Protein AF-A0A946TYD1-F1 (afdb_monomer_lite)

Secondary structure (DSSP, 8-state):
-HHHIIIIISTT--HHHHHHHHHHHHHHHHTTSS--TT--B--EEEEEEEEEE--TTBSS-SEEEEEEEETT-TTEEEEEEEE-SS--S--PPPTT-EEEE-GGG-EEEEEEE-SSTT-EEEEEEESS-PPEESSSS-EE-----S---TTSBSSSS-GGGGS---------

pLDDT: mean 88.33, std 11.75, range [39.84, 97.31]

Radius of gyration: 15.63 Å; chains: 1; bounding box: 37×51×33 Å

Sequence (172 aa):
SARSLMEEEFSNFTGVYLSYLNDNFLRDYIENYKRTEGVYYLKGTFTVTHSRQLTKSDLFTKGTVLSGSCDSFPKAYIELVLPSTSPSPDTSIPIGTKFSLQNDDFSCVLHVRKPTDESICFTLIPITYNKISVSKTRSIGINPPKTLNIDGTWPLIKDSDLKLEIEPQKTS

Foldseek 3Di:
DQVCCCPPPPLPDDDPRQVVLLVVLQVCVVVVNPPVPPKDFDWAKWFWLWKDFADCQAQQHGDIWTKTAGPVDRQEIEIEGFHAPDHDPDPTDDGRAMFIDDPQQRFIFNHKDRLDSSHIYTYTYRPVQAWGDRHPVDTDRGDDRPGTDPSHDPPPDDSVSNDHP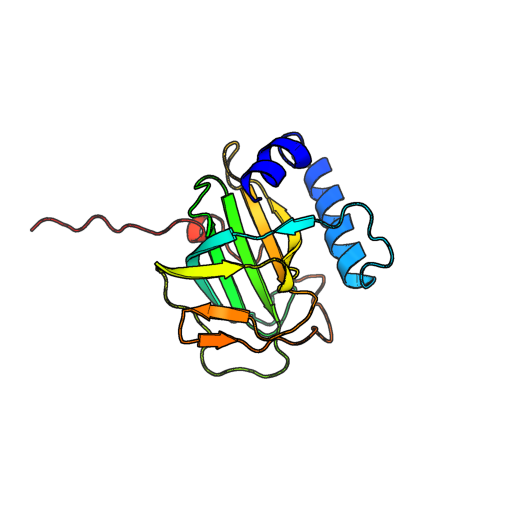PPPPPPD

Structure (mmCIF, N/CA/C/O backbone):
data_AF-A0A946TYD1-F1
#
_entry.id   AF-A0A946TYD1-F1
#
loop_
_atom_site.group_PDB
_atom_site.id
_atom_site.type_symbol
_atom_site.label_atom_id
_atom_site.label_alt_id
_atom_site.label_comp_id
_atom_site.label_asym_id
_atom_site.label_entity_id
_atom_site.label_seq_id
_atom_site.pdbx_PDB_ins_code
_atom_site.Cartn_x
_atom_site.Cartn_y
_atom_site.Cartn_z
_atom_site.occupancy
_atom_site.B_iso_or_equiv
_atom_site.auth_seq_id
_atom_site.auth_comp_id
_atom_site.auth_asym_id
_atom_site.auth_atom_id
_atom_site.pdbx_PDB_model_num
ATOM 1 N N . SER A 1 1 ? 12.643 5.287 2.431 1.00 88.38 1 SER A N 1
ATOM 2 C CA . SER A 1 1 ? 11.568 6.290 2.218 1.00 88.38 1 SER A CA 1
ATOM 3 C C . SER A 1 1 ? 10.908 5.998 0.874 1.00 88.38 1 SER A C 1
ATOM 5 O O . SER A 1 1 ? 11.441 5.167 0.149 1.00 88.38 1 SER A O 1
ATOM 7 N N . ALA A 1 2 ? 9.794 6.650 0.513 1.00 91.00 2 ALA A N 1
ATOM 8 C CA . ALA A 1 2 ? 9.153 6.421 -0.794 1.00 91.00 2 ALA A CA 1
ATOM 9 C C . ALA A 1 2 ? 10.115 6.677 -1.967 1.00 91.00 2 ALA A C 1
ATOM 11 O O . ALA A 1 2 ? 10.164 5.905 -2.918 1.00 91.00 2 ALA A O 1
ATOM 12 N N . ARG A 1 3 ? 10.924 7.736 -1.842 1.00 93.44 3 ARG A N 1
ATOM 13 C CA . ARG A 1 3 ? 11.939 8.112 -2.824 1.00 93.44 3 ARG A CA 1
ATOM 14 C C . ARG A 1 3 ? 13.012 7.037 -3.003 1.00 93.44 3 ARG A C 1
ATOM 16 O O . ARG A 1 3 ? 13.197 6.589 -4.123 1.00 93.44 3 ARG A O 1
ATOM 23 N N . SER A 1 4 ? 13.648 6.586 -1.916 1.00 92.44 4 SER A N 1
ATOM 24 C CA . SER A 1 4 ? 14.679 5.539 -1.992 1.00 92.44 4 SER A CA 1
ATOM 25 C C . SER A 1 4 ? 14.143 4.247 -2.597 1.00 92.44 4 SER A C 1
ATOM 27 O O . SER A 1 4 ? 14.772 3.696 -3.486 1.00 92.44 4 SER A O 1
ATOM 29 N N . LEU A 1 5 ? 12.942 3.800 -2.198 1.00 92.00 5 LEU A N 1
ATOM 30 C CA . LEU A 1 5 ? 12.342 2.612 -2.814 1.00 92.00 5 LEU A CA 1
ATOM 31 C C . LEU A 1 5 ? 12.169 2.806 -4.327 1.00 92.00 5 LEU A C 1
ATOM 33 O O . LEU A 1 5 ? 12.528 1.931 -5.104 1.00 92.00 5 LEU A O 1
ATOM 37 N N . MET A 1 6 ? 11.657 3.957 -4.769 1.00 90.31 6 MET A N 1
ATOM 38 C CA . MET A 1 6 ? 11.494 4.219 -6.199 1.00 90.31 6 MET A CA 1
ATOM 39 C C . MET A 1 6 ? 12.827 4.269 -6.953 1.00 90.31 6 MET A C 1
ATOM 41 O O . MET A 1 6 ? 12.939 3.654 -8.007 1.00 90.31 6 MET A O 1
ATOM 45 N N . GLU A 1 7 ? 13.794 5.045 -6.464 1.00 90.88 7 GLU A N 1
ATOM 46 C CA . GLU A 1 7 ? 15.032 5.353 -7.190 1.00 90.88 7 GLU A CA 1
ATOM 47 C C . GLU A 1 7 ? 16.029 4.183 -7.142 1.00 90.88 7 GLU A C 1
ATOM 49 O O . GLU A 1 7 ? 16.655 3.875 -8.157 1.00 90.88 7 GLU A O 1
ATOM 54 N N . GLU A 1 8 ? 16.138 3.503 -6.000 1.00 91.75 8 GLU A N 1
ATOM 55 C CA . GLU A 1 8 ? 17.174 2.497 -5.735 1.00 91.75 8 GLU A CA 1
ATOM 56 C C . GLU A 1 8 ? 16.673 1.070 -6.005 1.00 91.75 8 GLU A C 1
ATOM 58 O O . GLU A 1 8 ? 17.388 0.281 -6.617 1.00 91.75 8 GLU A O 1
ATOM 63 N N . GLU A 1 9 ? 15.433 0.750 -5.615 1.00 90.56 9 GLU A N 1
ATOM 64 C CA . GLU A 1 9 ? 14.900 -0.618 -5.708 1.00 90.56 9 GLU A CA 1
ATOM 65 C C . GLU A 1 9 ? 14.060 -0.824 -6.975 1.00 90.56 9 GLU A C 1
ATOM 67 O O . GLU A 1 9 ? 14.259 -1.781 -7.715 1.00 90.56 9 GLU A O 1
ATOM 72 N N . PHE A 1 10 ? 13.112 0.077 -7.261 1.00 92.19 10 PHE A N 1
ATOM 73 C CA . PHE A 1 10 ? 12.071 -0.159 -8.272 1.00 92.19 10 PHE A CA 1
ATOM 74 C C . PHE A 1 10 ? 12.271 0.562 -9.611 1.00 92.19 10 PHE A C 1
ATOM 76 O O . PHE A 1 10 ? 11.487 0.360 -10.547 1.00 92.19 10 PHE A O 1
ATOM 83 N N . SER A 1 11 ? 13.310 1.383 -9.751 1.00 86.94 11 SER A N 1
ATOM 84 C CA . SER A 1 11 ? 13.545 2.207 -10.944 1.00 86.94 11 SER A CA 1
ATOM 85 C C . SER A 1 11 ? 13.680 1.358 -12.210 1.00 86.94 11 SER A C 1
ATOM 87 O O . SER A 1 11 ? 13.027 1.650 -13.213 1.00 86.94 11 SER A O 1
ATOM 89 N N . ASN A 1 12 ? 14.398 0.237 -12.121 1.00 86.62 12 ASN A N 1
ATOM 90 C CA . ASN A 1 12 ? 14.713 -0.632 -13.258 1.00 86.62 12 ASN A CA 1
ATOM 91 C C . ASN A 1 12 ? 13.677 -1.736 -13.536 1.00 86.62 12 ASN A C 1
ATOM 93 O O . ASN A 1 12 ? 13.757 -2.397 -14.569 1.00 86.62 12 ASN A O 1
ATOM 97 N N . PHE A 1 13 ? 12.694 -1.947 -12.655 1.00 87.06 13 PHE A N 1
ATOM 98 C CA . PHE A 1 13 ? 11.679 -2.987 -12.854 1.00 87.06 13 PHE A CA 1
ATOM 99 C C . PHE A 1 13 ? 10.500 -2.474 -13.688 1.00 87.06 13 PHE A C 1
ATOM 101 O O . PHE A 1 13 ? 9.846 -1.491 -13.331 1.00 87.06 13 PHE A O 1
ATOM 108 N N . THR A 1 14 ? 10.205 -3.150 -14.798 1.00 86.62 14 THR A N 1
ATOM 109 C CA . THR A 1 14 ? 9.049 -2.883 -15.670 1.00 86.62 14 THR A CA 1
ATOM 110 C C . THR A 1 14 ? 8.510 -4.187 -16.266 1.00 86.62 14 THR A C 1
ATOM 112 O O . THR A 1 14 ? 9.171 -5.229 -16.219 1.00 86.62 14 THR A O 1
ATOM 115 N N . GLY A 1 15 ? 7.288 -4.138 -16.807 1.00 88.69 15 GLY A N 1
ATOM 116 C CA . GLY A 1 15 ? 6.667 -5.262 -17.512 1.00 88.69 15 GLY A CA 1
ATOM 117 C C . GLY A 1 15 ? 6.676 -6.561 -16.701 1.00 88.69 15 GLY A C 1
ATOM 118 O O . GLY A 1 15 ? 6.338 -6.571 -15.519 1.00 88.69 15 GLY A O 1
ATOM 119 N N . VAL A 1 16 ? 7.112 -7.647 -17.341 1.00 90.06 16 VAL A N 1
ATOM 120 C CA . VAL A 1 16 ? 7.109 -9.005 -16.772 1.00 90.06 16 VAL A CA 1
ATOM 121 C C . VAL A 1 16 ? 7.924 -9.108 -15.478 1.00 90.06 16 VAL A C 1
ATOM 123 O O . VAL A 1 16 ? 7.526 -9.830 -14.568 1.00 90.06 16 VAL A O 1
ATOM 126 N N . TYR A 1 17 ? 9.032 -8.371 -15.355 1.00 91.38 17 TYR A N 1
ATOM 127 C CA . TYR A 1 17 ? 9.855 -8.414 -14.142 1.00 91.38 17 TYR A CA 1
ATOM 128 C C . TYR A 1 17 ? 9.136 -7.817 -12.935 1.00 91.38 17 TYR A C 1
ATOM 130 O O . TYR A 1 17 ? 9.204 -8.378 -11.843 1.00 91.38 17 TYR A O 1
ATOM 138 N N . LEU A 1 18 ? 8.422 -6.704 -13.130 1.00 92.62 18 LEU A N 1
ATOM 139 C CA . LEU A 1 18 ? 7.642 -6.092 -12.058 1.00 92.62 18 LEU A CA 1
ATOM 140 C C . LEU A 1 18 ? 6.468 -6.993 -11.653 1.00 92.62 18 LEU A C 1
ATOM 142 O O . LEU A 1 18 ? 6.220 -7.165 -10.464 1.00 92.62 18 LEU A O 1
ATOM 146 N N . SER A 1 19 ? 5.799 -7.626 -12.623 1.00 92.31 19 SER A N 1
ATOM 147 C CA . SER A 1 19 ? 4.755 -8.623 -12.352 1.00 92.31 19 SER A CA 1
ATOM 148 C C . SER A 1 19 ? 5.283 -9.797 -11.524 1.00 92.31 19 SER A C 1
ATOM 150 O O . SER A 1 19 ? 4.702 -10.118 -10.495 1.00 92.31 19 SER A O 1
ATOM 152 N N . TYR A 1 20 ? 6.427 -10.373 -11.902 1.00 93.50 20 TYR A N 1
ATOM 153 C CA . TYR A 1 20 ? 7.047 -11.464 -11.146 1.00 93.50 20 TYR A CA 1
ATOM 154 C C . TYR A 1 20 ? 7.412 -11.055 -9.711 1.00 93.50 20 TYR A C 1
ATOM 156 O O . TYR A 1 20 ? 7.217 -11.819 -8.767 1.00 93.50 20 TYR A O 1
ATOM 164 N N . LEU A 1 21 ? 7.933 -9.839 -9.527 1.00 93.56 21 LEU A N 1
ATOM 165 C CA . LEU A 1 21 ? 8.261 -9.314 -8.203 1.00 93.56 21 LEU A CA 1
ATOM 166 C C . LEU A 1 21 ? 7.007 -9.150 -7.332 1.00 93.56 21 LEU A C 1
ATOM 168 O O . LEU A 1 21 ? 7.009 -9.528 -6.164 1.00 93.56 21 LEU A O 1
ATOM 172 N N . ASN A 1 22 ? 5.923 -8.655 -7.922 1.00 94.19 22 ASN A N 1
ATOM 173 C CA . ASN A 1 22 ? 4.634 -8.530 -7.254 1.00 94.19 22 ASN A CA 1
ATOM 174 C C . ASN A 1 22 ? 4.039 -9.887 -6.846 1.00 94.19 22 ASN A C 1
ATOM 176 O O . ASN A 1 22 ? 3.501 -10.007 -5.745 1.00 94.19 22 ASN A O 1
ATOM 180 N N . ASP A 1 23 ? 4.183 -10.917 -7.682 1.00 92.94 23 ASP A N 1
ATOM 181 C CA . ASP A 1 23 ? 3.752 -12.278 -7.343 1.00 92.94 23 ASP A CA 1
ATOM 182 C C . ASP A 1 23 ? 4.520 -12.825 -6.130 1.00 92.94 23 ASP A C 1
ATOM 184 O O . ASP A 1 23 ? 3.939 -13.501 -5.275 1.00 92.94 23 ASP A O 1
ATOM 188 N N . ASN A 1 24 ? 5.814 -12.505 -6.018 1.00 93.81 24 ASN A N 1
ATOM 189 C CA . ASN A 1 24 ? 6.618 -12.869 -4.850 1.00 93.81 24 ASN A CA 1
ATOM 190 C C . ASN A 1 24 ? 6.154 -12.128 -3.593 1.00 93.81 24 ASN A C 1
ATOM 192 O O . ASN A 1 24 ? 5.954 -12.775 -2.570 1.00 93.81 24 ASN A O 1
ATOM 196 N N . PHE A 1 25 ? 5.889 -10.819 -3.669 1.00 94.62 25 PHE A N 1
ATOM 197 C CA . PHE A 1 25 ? 5.373 -10.060 -2.523 1.00 94.62 25 PHE A CA 1
ATOM 198 C C . PHE A 1 25 ? 4.045 -10.619 -2.004 1.00 94.62 25 PHE A C 1
ATOM 200 O O . PHE A 1 25 ? 3.867 -10.785 -0.794 1.00 94.62 25 PHE A O 1
ATOM 207 N N . LEU A 1 26 ? 3.120 -10.958 -2.908 1.00 92.81 26 LEU A N 1
ATOM 208 C CA . LEU A 1 26 ? 1.851 -11.571 -2.527 1.00 92.81 26 LEU A CA 1
ATOM 209 C C . LEU A 1 26 ? 2.054 -12.966 -1.924 1.00 92.81 26 LEU A C 1
ATOM 211 O O . LEU A 1 26 ? 1.422 -13.295 -0.918 1.00 92.81 26 LEU A O 1
ATOM 215 N N . ARG A 1 27 ? 2.942 -13.780 -2.503 1.00 93.19 27 ARG A N 1
ATOM 216 C CA . ARG A 1 27 ? 3.284 -15.099 -1.957 1.00 93.19 27 ARG A CA 1
ATOM 217 C C . ARG A 1 27 ? 3.857 -14.985 -0.552 1.00 93.19 27 ARG A C 1
ATOM 219 O O . ARG A 1 27 ? 3.388 -15.695 0.333 1.00 93.19 27 ARG A O 1
ATOM 226 N N . ASP A 1 28 ? 4.821 -14.098 -0.340 1.00 94.00 28 ASP A N 1
ATOM 227 C CA . ASP A 1 28 ? 5.457 -13.916 0.962 1.00 94.00 28 ASP A CA 1
ATOM 228 C C . ASP A 1 28 ? 4.429 -13.466 2.001 1.00 94.00 28 ASP A C 1
ATOM 230 O O . ASP A 1 28 ? 4.395 -14.017 3.099 1.00 94.00 28 ASP A O 1
ATOM 234 N N . TYR A 1 29 ? 3.506 -12.571 1.641 1.00 93.50 29 TYR A N 1
ATOM 235 C CA . TYR A 1 29 ? 2.382 -12.215 2.506 1.00 93.50 29 TYR A CA 1
ATOM 236 C C . TYR A 1 29 ? 1.502 -13.428 2.864 1.00 93.50 29 TYR A C 1
ATOM 238 O O . TYR A 1 29 ? 1.236 -13.667 4.043 1.00 93.50 29 TYR A O 1
ATOM 246 N N . ILE A 1 30 ? 1.084 -14.228 1.874 1.00 92.38 30 ILE A N 1
ATOM 247 C CA . ILE A 1 30 ? 0.249 -15.429 2.078 1.00 92.38 30 ILE A CA 1
ATOM 248 C C . ILE A 1 30 ? 0.962 -16.465 2.955 1.00 92.38 30 ILE A C 1
ATOM 250 O O . ILE A 1 30 ? 0.343 -17.114 3.802 1.00 92.38 30 ILE A O 1
ATOM 254 N N . GLU A 1 31 ? 2.271 -16.618 2.782 1.00 92.81 31 GLU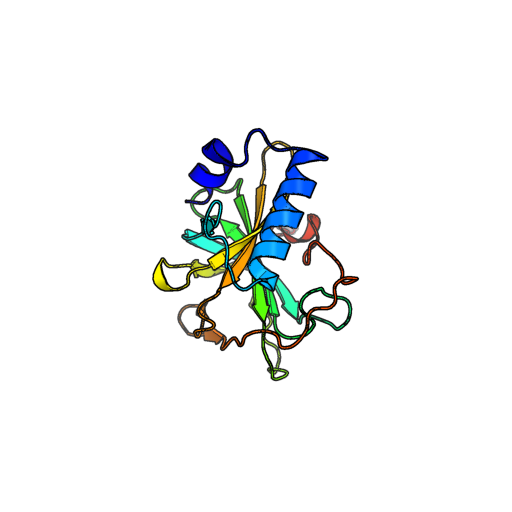 A N 1
ATOM 255 C CA . GLU A 1 31 ? 3.095 -17.535 3.563 1.00 92.81 31 GLU A CA 1
ATOM 256 C C . GLU A 1 31 ? 3.472 -16.985 4.948 1.00 92.81 31 GLU A C 1
ATOM 258 O O . GLU A 1 31 ? 4.152 -17.682 5.703 1.00 92.81 31 GLU A O 1
ATOM 263 N N . ASN A 1 32 ? 2.982 -15.796 5.323 1.00 90.44 32 ASN A N 1
ATOM 264 C CA . ASN A 1 32 ? 3.306 -15.075 6.559 1.00 90.44 32 ASN A CA 1
ATOM 265 C C . ASN A 1 32 ? 4.803 -14.764 6.701 1.00 90.44 32 ASN A C 1
ATOM 267 O O . ASN A 1 32 ? 5.383 -14.934 7.772 1.00 90.44 32 ASN A O 1
ATOM 271 N N . TYR A 1 33 ? 5.428 -14.327 5.610 1.00 91.12 33 TYR A N 1
ATOM 272 C CA . TYR A 1 33 ? 6.819 -13.886 5.537 1.00 91.12 33 TYR A CA 1
ATOM 273 C C . TYR A 1 33 ? 7.817 -14.917 6.076 1.00 91.12 33 TYR A C 1
ATOM 275 O O . TYR A 1 33 ? 8.804 -14.572 6.723 1.00 91.12 33 TYR A O 1
ATOM 283 N N . LYS A 1 34 ? 7.592 -16.209 5.785 1.00 88.31 34 LYS A N 1
ATOM 284 C CA . LYS A 1 34 ? 8.591 -17.269 6.033 1.00 88.31 34 LYS A CA 1
ATOM 285 C C . LYS A 1 34 ? 9.943 -16.941 5.400 1.00 88.31 34 LYS A C 1
ATOM 287 O O . LYS A 1 34 ? 10.977 -17.370 5.905 1.00 88.31 34 LYS A O 1
ATOM 292 N N . ARG A 1 35 ? 9.913 -16.199 4.293 1.00 84.00 35 ARG A N 1
ATOM 293 C CA . ARG A 1 35 ? 11.060 -15.544 3.676 1.00 84.00 35 ARG A CA 1
ATOM 294 C C . ARG A 1 35 ? 10.942 -14.057 3.967 1.00 84.00 35 ARG A C 1
ATOM 296 O O . ARG A 1 35 ? 9.903 -13.455 3.713 1.00 84.00 35 ARG A O 1
ATOM 303 N N . THR A 1 36 ? 11.995 -13.488 4.539 1.00 80.44 36 THR A N 1
ATOM 304 C CA . THR A 1 36 ? 12.049 -12.060 4.882 1.00 80.44 36 THR A CA 1
ATOM 305 C C . THR A 1 36 ? 12.974 -11.273 3.957 1.00 80.44 36 THR A C 1
ATOM 307 O O . THR A 1 36 ? 13.063 -10.051 4.064 1.00 80.44 36 THR A O 1
ATOM 310 N N . GLU A 1 37 ? 13.689 -11.961 3.067 1.00 85.00 37 GLU A N 1
ATOM 311 C CA . GLU A 1 37 ? 14.497 -11.339 2.021 1.00 85.00 37 GLU A CA 1
ATOM 312 C C . GLU A 1 37 ? 13.571 -10.604 1.047 1.00 85.00 37 GLU A C 1
ATOM 314 O O . GLU A 1 37 ? 12.611 -11.184 0.553 1.00 85.00 37 GLU A O 1
ATOM 319 N N . GLY A 1 38 ? 13.834 -9.321 0.789 1.00 82.19 38 GLY A N 1
ATOM 320 C CA . GLY A 1 38 ? 13.007 -8.525 -0.124 1.00 82.19 38 GLY A CA 1
ATOM 321 C C . GLY A 1 38 ? 11.685 -8.021 0.467 1.00 82.19 38 GLY A C 1
ATOM 322 O O . GLY A 1 38 ? 10.826 -7.561 -0.281 1.00 82.19 38 GLY A O 1
ATOM 323 N N . VAL A 1 39 ? 11.508 -8.060 1.793 1.00 90.81 39 VAL A N 1
ATOM 324 C CA . VAL A 1 39 ? 10.367 -7.407 2.452 1.00 90.81 39 VAL A CA 1
ATOM 325 C C . VAL A 1 39 ? 10.659 -5.920 2.633 1.00 90.81 39 VAL A C 1
ATOM 327 O O . VAL A 1 39 ? 11.538 -5.528 3.403 1.00 90.81 39 VAL A O 1
ATOM 330 N N . TYR A 1 40 ? 9.887 -5.080 1.948 1.00 94.62 40 TYR A N 1
ATOM 331 C CA . TYR A 1 40 ? 10.026 -3.629 2.017 1.00 94.62 40 TYR A CA 1
ATOM 332 C C . TYR A 1 40 ? 8.926 -3.011 2.871 1.00 94.62 40 TYR A C 1
ATOM 334 O O . TYR A 1 40 ? 7.749 -3.337 2.727 1.00 94.62 40 TYR A O 1
ATOM 342 N N . TYR A 1 41 ? 9.303 -2.049 3.710 1.00 94.94 41 TYR A N 1
ATOM 343 C CA . TYR A 1 41 ? 8.366 -1.252 4.496 1.00 94.94 41 TYR A CA 1
ATOM 344 C C . TYR A 1 41 ? 8.407 0.201 4.053 1.00 94.94 41 TYR A C 1
ATOM 346 O O . TYR A 1 41 ? 9.480 0.759 3.791 1.00 94.94 41 TYR A O 1
ATOM 354 N N . LEU A 1 42 ? 7.241 0.838 4.018 1.00 95.81 42 LEU A N 1
ATOM 355 C CA . LEU A 1 42 ? 7.127 2.243 3.672 1.00 95.81 42 LEU A CA 1
ATOM 356 C C . LEU A 1 42 ? 6.597 3.066 4.846 1.00 95.81 42 LEU A C 1
ATOM 358 O O . LEU A 1 42 ? 5.584 2.752 5.460 1.00 95.81 42 LEU A O 1
ATOM 362 N N . LYS A 1 43 ? 7.300 4.168 5.107 1.00 94.94 43 LYS A N 1
ATOM 363 C CA . LYS A 1 43 ? 6.932 5.216 6.057 1.00 94.94 43 LYS A CA 1
ATOM 364 C C . LYS A 1 43 ? 6.903 6.570 5.367 1.00 94.94 43 LYS A C 1
ATOM 366 O O . LYS A 1 43 ? 7.600 6.775 4.366 1.00 94.94 43 LYS A O 1
ATOM 371 N N . GLY A 1 44 ? 6.178 7.511 5.950 1.00 95.44 44 GLY A N 1
ATOM 372 C CA . GLY A 1 44 ? 6.091 8.878 5.454 1.00 95.44 44 GLY A CA 1
ATOM 373 C C . GLY A 1 44 ? 4.766 9.533 5.801 1.00 95.44 44 GLY A C 1
ATOM 374 O O . GLY A 1 44 ? 3.925 8.938 6.468 1.00 95.44 44 GLY A O 1
ATOM 375 N N . THR A 1 45 ? 4.592 10.759 5.324 1.00 96.56 45 THR A N 1
ATOM 376 C CA . THR A 1 45 ? 3.330 11.496 5.430 1.00 96.56 45 THR A CA 1
ATOM 377 C C . THR A 1 45 ? 2.666 11.539 4.068 1.00 96.56 45 THR A C 1
ATOM 379 O O . THR A 1 45 ? 3.330 11.770 3.053 1.00 96.56 45 THR A O 1
ATOM 382 N N . PHE A 1 46 ? 1.362 11.307 4.065 1.00 96.44 46 PHE A N 1
ATOM 383 C CA . PHE A 1 46 ? 0.559 11.200 2.865 1.00 96.44 46 PHE A CA 1
ATOM 384 C C . PHE A 1 46 ? -0.718 12.017 3.013 1.00 96.44 46 PHE A C 1
ATOM 386 O O . PHE A 1 46 ? -1.290 12.128 4.102 1.00 96.44 46 PHE A O 1
ATOM 393 N N . THR A 1 47 ? -1.175 12.553 1.891 1.00 96.31 47 THR A N 1
ATOM 394 C CA . THR A 1 47 ? -2.465 13.228 1.772 1.00 96.31 47 THR A CA 1
ATOM 395 C C . THR A 1 47 ? -3.421 12.309 1.019 1.00 96.31 47 THR A C 1
ATOM 397 O O . THR A 1 47 ? -3.108 11.889 -0.093 1.00 96.31 47 THR A O 1
ATOM 400 N N . VAL A 1 48 ? -4.561 11.970 1.628 1.00 95.88 48 VAL A N 1
ATOM 401 C CA . VAL A 1 48 ? -5.573 11.070 1.049 1.00 95.88 48 VAL A CA 1
ATOM 402 C C . VAL A 1 48 ? -6.125 11.664 -0.242 1.00 95.88 48 VAL A C 1
ATOM 404 O O . VAL A 1 48 ? -6.561 12.816 -0.250 1.00 95.88 48 VAL A O 1
ATOM 407 N N . THR A 1 49 ? -6.143 10.872 -1.310 1.00 95.69 49 THR A N 1
ATOM 408 C CA . THR A 1 49 ? -6.677 11.270 -2.621 1.00 95.69 49 THR A CA 1
ATOM 409 C C . THR A 1 49 ? -7.968 10.541 -2.975 1.00 95.69 49 THR A C 1
ATOM 411 O O . THR A 1 49 ? -8.852 11.141 -3.578 1.00 95.69 49 THR A O 1
ATOM 414 N N . HIS A 1 50 ? -8.144 9.309 -2.497 1.00 94.88 50 HIS A N 1
ATOM 415 C CA . HIS A 1 50 ? -9.394 8.562 -2.593 1.00 94.88 50 HIS A CA 1
ATOM 416 C C . HIS A 1 50 ? -9.547 7.600 -1.408 1.00 94.88 50 HIS A C 1
ATOM 418 O O . HIS A 1 50 ? -8.566 7.184 -0.790 1.00 94.88 50 HIS A O 1
ATOM 424 N N . SER A 1 51 ? -10.781 7.216 -1.080 1.00 93.62 51 SER A N 1
ATOM 425 C CA . SER A 1 51 ? -11.059 6.189 -0.075 1.00 93.62 51 SER A CA 1
ATOM 426 C C . SER A 1 51 ? -12.381 5.490 -0.366 1.00 93.62 51 SER A C 1
ATOM 428 O O . SER A 1 51 ? -13.364 6.132 -0.734 1.00 93.62 51 SER A O 1
ATOM 430 N N . ARG A 1 52 ? -12.410 4.166 -0.184 1.00 92.62 52 ARG A N 1
ATOM 431 C CA . ARG A 1 52 ? -13.622 3.355 -0.325 1.00 92.62 52 ARG A CA 1
ATOM 432 C C . ARG A 1 52 ? -13.594 2.120 0.567 1.00 92.62 52 ARG A C 1
ATOM 434 O O . ARG A 1 52 ? -12.538 1.646 0.990 1.00 92.62 52 ARG A O 1
ATOM 441 N N . GLN A 1 53 ? -14.774 1.550 0.790 1.00 92.38 53 GLN A N 1
ATOM 442 C CA . GLN A 1 53 ? -14.883 0.219 1.378 1.00 92.38 53 GLN A CA 1
ATOM 443 C C . GLN A 1 53 ? -14.357 -0.846 0.417 1.00 92.38 53 GLN A C 1
ATOM 445 O O . GLN A 1 53 ? -14.559 -0.767 -0.800 1.00 92.38 53 GLN A O 1
ATOM 450 N N . LEU A 1 54 ? -13.711 -1.856 0.990 1.00 92.12 54 LEU A N 1
ATOM 451 C CA . LEU A 1 54 ? -13.415 -3.104 0.306 1.00 92.12 54 LEU A CA 1
ATOM 452 C C . LEU A 1 54 ? -14.707 -3.900 0.097 1.00 92.12 54 LEU A C 1
ATOM 454 O O . LEU A 1 54 ? -15.638 -3.860 0.903 1.00 92.12 54 LEU A O 1
ATOM 458 N N . THR A 1 55 ? -14.755 -4.629 -1.005 1.00 91.94 55 THR A N 1
ATOM 459 C CA . THR A 1 55 ? -15.925 -5.350 -1.499 1.00 91.94 55 THR A CA 1
ATOM 460 C C . THR A 1 55 ? -15.573 -6.807 -1.765 1.00 91.94 55 THR A C 1
ATOM 462 O O . THR A 1 55 ? -14.408 -7.186 -1.822 1.00 91.94 55 THR A O 1
ATOM 465 N N . LYS A 1 56 ? -16.581 -7.655 -1.988 1.00 92.31 56 LYS A N 1
ATOM 466 C CA . LYS A 1 56 ? -16.351 -9.081 -2.274 1.00 92.31 56 LYS A CA 1
ATOM 467 C C . LYS A 1 56 ? -15.545 -9.337 -3.555 1.00 92.31 56 LYS A C 1
ATOM 469 O O . LYS A 1 56 ? -14.985 -10.418 -3.678 1.00 92.31 56 LYS A O 1
ATOM 474 N N . SER A 1 57 ? -15.496 -8.383 -4.485 1.00 93.50 57 SER A N 1
ATOM 475 C CA . SER A 1 57 ? -14.698 -8.488 -5.712 1.00 93.50 57 SER A CA 1
ATOM 476 C C . SER A 1 57 ? -13.229 -8.114 -5.523 1.00 93.50 57 SER A C 1
ATOM 478 O O . SER A 1 57 ? -12.450 -8.319 -6.439 1.00 93.50 57 SER A O 1
ATOM 480 N N . ASP A 1 58 ? -12.837 -7.567 -4.374 1.00 94.06 58 ASP A N 1
ATOM 481 C CA . ASP A 1 58 ? -11.449 -7.193 -4.089 1.00 94.06 58 ASP A CA 1
ATOM 482 C C . ASP A 1 58 ? -10.660 -8.379 -3.513 1.00 94.06 58 ASP A C 1
ATOM 484 O O . ASP A 1 58 ? -11.250 -9.254 -2.875 1.00 94.06 58 ASP A O 1
ATOM 488 N N . LEU A 1 59 ? -9.325 -8.380 -3.667 1.00 93.50 59 LEU A N 1
ATOM 489 C CA . LEU A 1 59 ? -8.442 -9.392 -3.055 1.00 93.50 59 LEU A CA 1
ATOM 490 C C . LEU A 1 59 ? -8.682 -9.512 -1.542 1.00 93.50 59 LEU A C 1
ATOM 492 O O . LEU A 1 59 ? -8.860 -10.604 -0.994 1.00 93.50 59 LEU A O 1
ATOM 496 N N . PHE A 1 60 ? -8.740 -8.361 -0.874 1.00 93.38 60 PHE A N 1
ATOM 497 C CA . PHE A 1 60 ? -9.179 -8.238 0.509 1.00 93.38 60 PHE A CA 1
ATOM 498 C C . PHE A 1 60 ? -10.662 -7.901 0.509 1.00 93.38 60 PHE A C 1
ATOM 500 O O . PHE A 1 60 ? -11.051 -6.821 0.087 1.00 93.38 60 PHE A O 1
ATOM 507 N N . THR A 1 61 ? -11.501 -8.808 0.997 1.00 92.56 61 THR A N 1
ATOM 508 C CA . THR A 1 61 ? -12.954 -8.689 0.785 1.00 92.56 61 THR A CA 1
ATOM 509 C C . THR A 1 61 ? -13.686 -7.819 1.808 1.00 92.56 61 THR A C 1
ATOM 511 O O . THR A 1 61 ? -14.894 -7.601 1.685 1.00 92.56 61 THR A O 1
ATOM 514 N N . LYS A 1 62 ? -12.986 -7.364 2.856 1.00 92.00 62 LYS A N 1
ATOM 515 C CA . LYS A 1 62 ? -13.543 -6.594 3.976 1.00 92.00 62 LYS A CA 1
ATOM 516 C C . LYS A 1 62 ? -12.521 -5.613 4.538 1.00 92.00 62 LYS A C 1
ATOM 518 O O . LYS A 1 62 ? -11.350 -5.958 4.681 1.00 92.00 62 LYS A O 1
ATOM 523 N N . GLY A 1 63 ? -12.997 -4.431 4.917 1.00 92.00 63 GLY A N 1
ATOM 524 C CA . GLY A 1 63 ? -12.185 -3.339 5.442 1.00 92.00 63 GLY A CA 1
ATOM 525 C C . GLY A 1 63 ? -12.229 -2.126 4.529 1.00 92.00 63 GLY A C 1
ATOM 526 O O . GLY A 1 63 ? -13.210 -1.890 3.827 1.00 92.00 63 GLY A O 1
ATOM 527 N N . THR A 1 64 ? -11.162 -1.344 4.527 1.00 93.12 64 THR A N 1
ATOM 528 C CA . THR A 1 64 ? -11.084 -0.087 3.777 1.00 93.12 64 THR A CA 1
ATOM 529 C C . THR A 1 64 ? -9.797 -0.030 2.991 1.00 93.12 64 THR A C 1
ATOM 531 O O . THR A 1 64 ? -8.767 -0.533 3.431 1.00 93.12 64 THR A O 1
ATOM 534 N N . VAL A 1 65 ? -9.858 0.601 1.827 1.00 94.25 65 VAL A N 1
ATOM 535 C CA . VAL A 1 65 ? -8.675 0.988 1.072 1.00 94.25 65 VAL A CA 1
ATOM 536 C C . VAL A 1 65 ? -8.709 2.493 0.855 1.00 94.25 65 VAL A C 1
ATOM 538 O O . VAL A 1 65 ? -9.771 3.095 0.663 1.00 94.25 65 VAL A O 1
ATOM 541 N N . LEU A 1 66 ? -7.544 3.114 0.930 1.00 94.56 66 LEU A N 1
ATOM 542 C CA . LEU A 1 66 ? -7.357 4.519 0.596 1.00 94.56 66 LEU A CA 1
ATOM 543 C C . LEU A 1 66 ? -6.156 4.666 -0.322 1.00 94.56 66 LEU A C 1
ATOM 545 O O . LEU A 1 66 ? -5.209 3.888 -0.218 1.00 94.56 66 LEU A O 1
ATOM 549 N N . SER A 1 67 ? -6.179 5.676 -1.178 1.00 96.06 67 SER A N 1
ATOM 550 C CA . SER A 1 67 ? -4.997 6.151 -1.883 1.00 96.06 67 SER A CA 1
ATOM 551 C C . SER A 1 67 ? -4.499 7.443 -1.253 1.00 96.06 67 SER A C 1
ATOM 553 O O . SER A 1 67 ? -5.261 8.204 -0.650 1.00 96.06 67 SER A O 1
ATOM 555 N N . GLY A 1 68 ? -3.201 7.699 -1.377 1.00 96.00 68 GLY A N 1
ATOM 556 C CA . GLY A 1 68 ? -2.623 8.965 -0.950 1.00 96.00 68 GLY A CA 1
ATOM 557 C C . GLY A 1 68 ? -1.362 9.335 -1.712 1.00 96.00 68 GLY A C 1
ATOM 558 O O . GLY A 1 68 ? -0.599 8.467 -2.136 1.00 96.00 68 GLY A O 1
ATOM 559 N N . SER A 1 69 ? -1.130 10.635 -1.870 1.00 97.06 69 SER A N 1
ATOM 560 C CA . SER A 1 69 ? 0.106 11.183 -2.433 1.00 97.06 69 SER A CA 1
ATOM 561 C C . SER A 1 69 ? 1.134 11.409 -1.331 1.00 97.06 69 SER A C 1
ATOM 563 O O . SER A 1 69 ? 0.790 11.948 -0.278 1.00 97.06 69 SER A O 1
ATOM 565 N N . CYS A 1 70 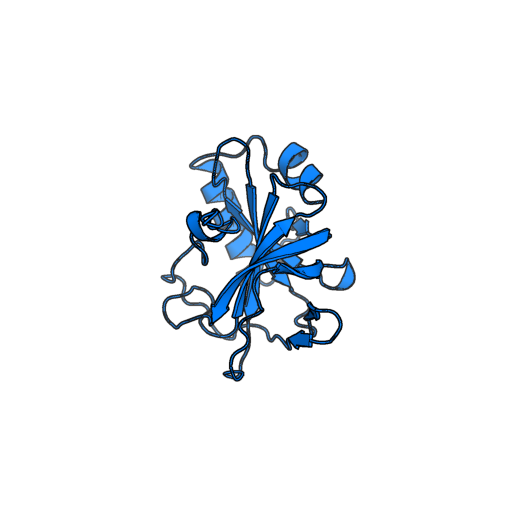? 2.393 11.042 -1.566 1.00 96.94 70 CYS A N 1
ATOM 566 C CA . CYS A 1 70 ? 3.476 11.278 -0.618 1.00 96.94 70 CYS A CA 1
ATOM 567 C C . CYS A 1 70 ? 3.854 12.765 -0.570 1.00 96.94 70 CYS A C 1
ATOM 569 O O . CYS A 1 70 ? 4.309 13.329 -1.566 1.00 96.94 70 CYS A O 1
ATOM 571 N N . ASP A 1 71 ? 3.735 13.383 0.607 1.00 95.75 71 ASP A N 1
ATOM 572 C CA . ASP A 1 71 ? 3.977 14.819 0.792 1.00 95.75 71 ASP A CA 1
ATOM 573 C C . ASP A 1 71 ? 5.442 15.199 0.499 1.00 95.75 71 ASP A C 1
ATOM 575 O O . ASP A 1 71 ? 5.717 16.257 -0.061 1.00 95.75 71 ASP A O 1
ATOM 579 N N . SER A 1 72 ? 6.397 14.333 0.859 1.00 95.62 72 SER A N 1
ATOM 580 C CA . SER A 1 72 ? 7.833 14.588 0.663 1.00 95.62 72 SER A CA 1
ATOM 581 C C . SER A 1 72 ? 8.341 14.225 -0.732 1.00 95.62 72 SER A C 1
ATOM 583 O O . SER A 1 72 ? 9.473 14.559 -1.078 1.00 95.62 72 SER A O 1
ATOM 585 N N . PHE A 1 73 ? 7.558 13.477 -1.510 1.00 95.88 73 PHE A N 1
ATOM 586 C CA . PHE A 1 73 ? 7.958 13.017 -2.834 1.00 95.88 73 PHE A CA 1
ATOM 587 C C . PHE A 1 73 ? 6.723 12.819 -3.728 1.00 95.88 73 PHE A C 1
ATOM 589 O O . PHE A 1 73 ? 6.235 11.697 -3.856 1.00 95.88 73 PHE A O 1
ATOM 596 N N . PRO A 1 74 ? 6.227 13.889 -4.382 1.00 91.12 74 PRO A N 1
ATOM 597 C CA . PRO A 1 74 ? 4.956 13.881 -5.124 1.00 91.12 74 PRO A CA 1
ATOM 598 C C . PRO A 1 74 ? 4.880 12.951 -6.349 1.00 91.12 74 PRO A C 1
ATOM 600 O O . PRO A 1 74 ? 3.842 12.890 -7.002 1.00 91.12 74 PRO A O 1
ATOM 603 N N . LYS A 1 75 ? 5.965 12.236 -6.673 1.00 94.44 75 LYS A N 1
ATOM 604 C CA . LYS A 1 75 ? 6.007 11.162 -7.680 1.00 94.44 75 LYS A CA 1
ATOM 605 C C . LYS A 1 75 ? 5.602 9.794 -7.112 1.00 94.44 75 LYS A C 1
ATOM 607 O O . LYS A 1 75 ? 5.376 8.860 -7.878 1.00 94.44 75 LYS A O 1
ATOM 612 N N . ALA A 1 76 ? 5.508 9.669 -5.787 1.00 96.31 76 ALA A N 1
ATOM 613 C CA . ALA A 1 76 ? 5.078 8.452 -5.116 1.00 96.31 76 ALA A CA 1
ATOM 614 C C . ALA A 1 76 ? 3.656 8.5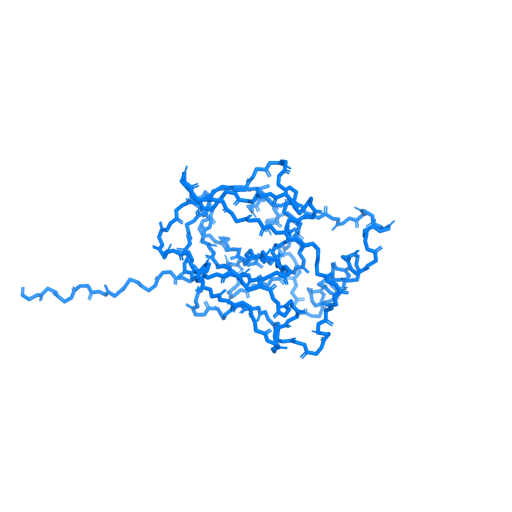73 -4.565 1.00 96.31 76 ALA A C 1
ATOM 616 O O . ALA A 1 76 ? 3.315 9.506 -3.833 1.00 96.31 76 ALA A O 1
ATOM 617 N N . TYR A 1 77 ? 2.869 7.549 -4.860 1.00 97.31 77 TYR A N 1
ATOM 618 C CA . TYR A 1 77 ? 1.538 7.312 -4.333 1.00 97.31 77 TYR A CA 1
ATOM 619 C C . TYR A 1 77 ? 1.533 6.036 -3.497 1.00 97.31 77 TYR A C 1
ATOM 621 O O . TYR A 1 77 ? 2.416 5.183 -3.622 1.00 97.31 77 TYR A O 1
ATOM 629 N N . ILE A 1 78 ? 0.511 5.884 -2.670 1.00 97.06 78 ILE A N 1
ATOM 630 C CA . ILE A 1 78 ? 0.241 4.639 -1.957 1.00 97.06 78 ILE A CA 1
ATOM 631 C C . ILE A 1 78 ? -1.214 4.232 -2.127 1.00 97.06 78 ILE A C 1
ATOM 633 O O . ILE A 1 78 ? -2.075 5.092 -2.286 1.00 97.06 78 ILE A O 1
ATOM 637 N N . GLU A 1 79 ? -1.467 2.933 -2.044 1.00 96.25 79 GLU A N 1
ATOM 638 C CA . GLU A 1 79 ? -2.764 2.329 -1.750 1.00 96.25 79 GLU A CA 1
ATOM 639 C C . GLU A 1 79 ? -2.630 1.623 -0.401 1.00 96.25 79 GLU A C 1
ATOM 641 O O . GLU A 1 79 ? -1.978 0.590 -0.313 1.00 96.25 79 GLU A O 1
ATOM 646 N N . LEU A 1 80 ? -3.197 2.168 0.670 1.00 96.19 80 LEU A N 1
ATOM 647 C CA . LEU A 1 80 ? -3.135 1.538 1.985 1.00 96.19 80 LEU A CA 1
ATOM 648 C C . LEU A 1 80 ? -4.371 0.670 2.200 1.00 96.19 80 LEU A C 1
ATOM 650 O O . LEU A 1 80 ? -5.493 1.174 2.302 1.00 96.19 80 LEU A O 1
ATOM 654 N N . VAL A 1 81 ? -4.149 -0.637 2.288 1.00 95.38 81 VAL A N 1
ATOM 655 C CA . VAL A 1 81 ? -5.173 -1.630 2.596 1.00 95.38 81 VAL A CA 1
ATOM 656 C C . VAL A 1 81 ? -5.270 -1.783 4.107 1.00 95.38 81 VAL A C 1
ATOM 658 O O . VAL A 1 81 ? -4.289 -2.087 4.783 1.00 95.38 81 VAL A O 1
ATOM 661 N N . LEU A 1 82 ? -6.475 -1.600 4.638 1.00 94.19 82 LEU A N 1
ATOM 662 C CA . LEU A 1 82 ? -6.807 -1.713 6.053 1.00 94.19 82 LEU A CA 1
ATOM 663 C C . LEU A 1 82 ? -7.878 -2.801 6.227 1.00 94.19 82 LEU A C 1
ATOM 665 O O . LEU A 1 82 ? -9.071 -2.480 6.293 1.00 94.19 82 LEU A O 1
ATOM 669 N N . PRO A 1 83 ? -7.496 -4.094 6.253 1.00 93.19 83 PRO A N 1
ATOM 670 C CA . PRO A 1 83 ? -8.461 -5.179 6.359 1.00 93.19 83 PRO A CA 1
ATOM 671 C C . PRO A 1 83 ? -9.155 -5.177 7.725 1.00 93.19 83 PRO A C 1
ATOM 673 O O . PRO A 1 83 ? -8.538 -4.893 8.752 1.00 93.19 83 PRO A O 1
ATOM 676 N N . SER A 1 84 ? -10.436 -5.542 7.756 1.00 89.88 84 SER A N 1
ATOM 677 C CA . SER A 1 84 ? -11.206 -5.666 8.999 1.00 89.88 84 SER A CA 1
ATOM 678 C C . SER A 1 84 ? -12.093 -6.912 8.991 1.00 89.88 84 SER A C 1
ATOM 680 O O . SER A 1 84 ? -12.504 -7.416 7.945 1.00 89.88 84 SER A O 1
ATOM 682 N N . THR A 1 85 ? -12.402 -7.441 10.178 1.00 82.62 85 THR A N 1
ATOM 683 C CA . THR A 1 85 ? -13.303 -8.603 10.308 1.00 82.62 85 THR A CA 1
ATOM 684 C C . THR A 1 85 ? -14.776 -8.213 10.407 1.00 82.62 85 THR A C 1
ATOM 686 O O . THR A 1 85 ? -15.644 -8.988 9.987 1.00 82.62 85 THR A O 1
ATOM 689 N N . SER A 1 86 ? -15.060 -7.018 10.924 1.00 70.06 86 SER A N 1
ATOM 690 C CA . SER A 1 86 ? -16.400 -6.458 11.051 1.00 70.06 86 SER A CA 1
ATOM 691 C C . SER A 1 86 ? -16.658 -5.391 9.981 1.00 70.06 86 SER A C 1
ATOM 693 O O . SER A 1 86 ? -15.749 -4.631 9.633 1.00 70.06 86 SER A O 1
ATOM 695 N N . PRO A 1 87 ? -17.894 -5.308 9.457 1.00 59.84 87 PRO A N 1
ATOM 696 C CA . PRO A 1 87 ? -18.318 -4.145 8.695 1.00 59.84 87 PRO A CA 1
ATOM 697 C C . PRO A 1 87 ? -18.334 -2.951 9.652 1.00 59.84 87 PRO A C 1
ATOM 699 O O . PRO A 1 87 ? -19.195 -2.852 10.526 1.00 59.84 87 PRO A O 1
ATOM 702 N N . SER A 1 88 ? -17.341 -2.077 9.549 1.00 57.44 88 SER A N 1
ATOM 703 C CA . SER A 1 88 ? -17.377 -0.793 10.233 1.00 57.44 88 SER A CA 1
ATOM 704 C C . SER A 1 88 ? -18.372 0.124 9.515 1.00 57.44 88 SER A C 1
ATOM 706 O O . SER A 1 88 ? -18.394 0.134 8.282 1.00 57.44 88 SER A O 1
ATOM 708 N N . PRO A 1 89 ? -19.196 0.902 10.241 1.00 56.56 89 PRO A N 1
ATOM 709 C CA . PRO A 1 89 ? -19.939 1.989 9.618 1.00 56.56 89 PRO A CA 1
ATOM 710 C C . PRO A 1 89 ? -18.942 2.946 8.955 1.00 56.56 89 PRO A C 1
ATOM 712 O O . PRO A 1 89 ? -17.851 3.155 9.486 1.00 56.56 89 PRO A O 1
ATOM 715 N N . ASP A 1 90 ? -19.323 3.443 7.779 1.00 64.75 90 ASP A N 1
ATOM 716 C CA . ASP A 1 90 ? -18.503 4.161 6.798 1.00 64.75 90 ASP A CA 1
ATOM 717 C C . ASP A 1 90 ? -17.094 4.583 7.271 1.00 64.75 90 ASP A C 1
ATOM 719 O O . ASP A 1 90 ? -16.863 5.631 7.883 1.00 64.75 90 ASP A O 1
ATOM 723 N N . THR A 1 91 ? -16.116 3.728 6.979 1.00 67.12 91 THR A N 1
ATOM 724 C CA . THR A 1 91 ? -14.693 4.005 7.205 1.00 67.12 91 THR A CA 1
ATOM 725 C C . THR A 1 91 ? -14.044 4.813 6.089 1.00 67.12 91 THR A C 1
ATOM 727 O O . THR A 1 91 ? -12.826 4.970 6.117 1.00 67.12 91 THR A O 1
ATOM 730 N N . SER A 1 92 ? -14.823 5.378 5.155 1.00 77.06 92 SER A N 1
ATOM 731 C CA . SER A 1 92 ? -14.282 6.303 4.163 1.00 77.06 92 SER A CA 1
ATOM 732 C C . SER A 1 92 ? -13.587 7.470 4.859 1.00 77.06 92 SER A C 1
ATOM 734 O O . SER A 1 92 ? -14.102 8.062 5.818 1.00 77.06 92 SER A O 1
ATOM 736 N N . ILE A 1 93 ? -12.361 7.750 4.434 1.00 86.81 93 ILE A N 1
ATOM 737 C CA . ILE A 1 93 ? -11.539 8.828 4.975 1.00 86.81 93 ILE A CA 1
ATOM 738 C C . ILE A 1 93 ? -11.676 10.029 4.041 1.00 86.81 93 ILE A C 1
ATOM 740 O O . ILE A 1 93 ? -11.490 9.864 2.834 1.00 86.81 93 ILE A O 1
ATOM 744 N N . PRO A 1 94 ? -11.981 11.231 4.566 1.00 90.44 94 PRO A N 1
ATOM 745 C CA . PRO A 1 94 ? -12.148 12.407 3.724 1.00 90.44 94 PRO A CA 1
ATOM 746 C C . PRO A 1 94 ? -10.913 12.673 2.857 1.00 90.44 94 PRO A C 1
ATOM 748 O O . PRO A 1 94 ? -9.780 12.646 3.348 1.00 90.44 94 PRO A O 1
ATOM 751 N N . ILE A 1 95 ? -11.141 12.975 1.581 1.00 93.50 95 ILE A N 1
ATOM 752 C CA . ILE A 1 95 ? -10.098 13.427 0.655 1.00 93.50 95 ILE A CA 1
ATOM 753 C C . ILE A 1 95 ? -9.418 14.681 1.229 1.00 93.50 95 ILE A C 1
ATOM 755 O O . ILE A 1 95 ? -10.057 15.515 1.871 1.00 93.50 95 ILE A O 1
ATOM 759 N N . GLY A 1 96 ? -8.102 14.793 1.052 1.00 93.75 96 GLY A N 1
ATOM 760 C CA . GLY A 1 96 ? -7.280 15.861 1.627 1.00 93.75 96 GLY A CA 1
ATOM 761 C C . GLY A 1 96 ? -6.858 15.622 3.081 1.00 93.75 96 GLY A C 1
ATOM 762 O O . GLY A 1 96 ? -6.044 16.379 3.612 1.00 93.75 96 GLY A O 1
ATOM 763 N N . THR A 1 97 ? -7.353 14.565 3.738 1.00 93.88 97 THR A N 1
ATOM 764 C CA . THR A 1 97 ? -6.894 14.196 5.085 1.00 93.88 97 THR A CA 1
ATOM 765 C C . THR A 1 97 ? -5.418 13.817 5.050 1.00 93.88 97 THR A C 1
ATOM 767 O O . THR A 1 97 ? -4.998 13.001 4.234 1.00 93.88 97 THR A O 1
ATOM 770 N N . LYS A 1 98 ? -4.630 14.375 5.971 1.00 95.12 98 LYS A N 1
ATOM 771 C CA . LYS A 1 98 ? -3.229 13.992 6.160 1.00 95.12 98 LYS A CA 1
ATOM 772 C C . LYS A 1 98 ? -3.089 12.904 7.212 1.00 95.12 98 LYS A C 1
ATOM 774 O O . LYS A 1 98 ? -3.663 13.015 8.298 1.00 95.12 98 LYS A O 1
ATOM 779 N N . PHE A 1 99 ? -2.260 11.914 6.916 1.00 94.75 99 PHE A N 1
ATOM 780 C CA . PHE A 1 99 ? -1.873 10.860 7.846 1.00 94.75 99 PHE A CA 1
ATOM 781 C C . PHE A 1 99 ? -0.402 10.494 7.659 1.00 94.75 99 PHE A C 1
ATOM 783 O O . PHE A 1 99 ? 0.216 10.838 6.649 1.00 94.75 99 PHE A O 1
ATOM 790 N N . SER A 1 100 ? 0.163 9.803 8.643 1.00 95.06 100 SER A N 1
ATOM 791 C CA . SER A 1 100 ? 1.552 9.363 8.595 1.00 95.06 100 SER A CA 1
ATOM 792 C C . SER A 1 100 ? 1.641 7.885 8.920 1.00 95.06 100 SER A C 1
ATOM 794 O O . SER A 1 100 ? 1.019 7.433 9.874 1.00 95.06 100 SER A O 1
ATOM 796 N N . LEU A 1 101 ? 2.450 7.174 8.141 1.00 94.38 101 LEU A N 1
ATOM 797 C CA . LEU A 1 101 ? 2.901 5.824 8.444 1.00 94.38 101 LEU A CA 1
ATOM 798 C C . LEU A 1 101 ? 4.261 5.918 9.130 1.00 94.38 101 LEU A C 1
ATOM 800 O O . LEU A 1 101 ? 5.187 6.545 8.601 1.00 94.38 101 LEU A O 1
ATOM 804 N N . GLN A 1 102 ? 4.362 5.321 10.306 1.00 91.69 102 GLN A N 1
ATOM 805 C CA . GLN A 1 102 ? 5.532 5.296 11.170 1.00 91.69 102 GLN A CA 1
ATOM 806 C C . GLN A 1 102 ? 6.259 3.946 11.076 1.00 91.69 102 GLN A C 1
ATOM 808 O O . GLN A 1 102 ? 5.820 3.018 10.398 1.00 91.69 102 GLN A O 1
ATOM 813 N N . ASN A 1 103 ? 7.422 3.836 11.725 1.00 87.44 103 ASN A N 1
ATOM 814 C CA . ASN A 1 103 ? 8.207 2.595 11.699 1.00 87.44 103 ASN A CA 1
ATOM 815 C C . ASN A 1 103 ? 7.459 1.421 12.362 1.00 87.44 103 ASN A C 1
ATOM 817 O O . ASN A 1 103 ? 7.578 0.288 11.912 1.00 87.44 103 ASN A O 1
ATOM 821 N N . ASP A 1 104 ? 6.714 1.697 13.429 1.00 89.25 104 ASP A N 1
ATOM 822 C CA . ASP A 1 104 ? 5.957 0.734 14.233 1.00 89.25 104 ASP A CA 1
ATOM 823 C C . ASP A 1 104 ? 4.631 0.297 13.592 1.00 89.25 104 ASP A C 1
ATOM 825 O O . ASP A 1 104 ? 4.035 -0.690 14.026 1.00 89.25 104 ASP A O 1
ATOM 829 N N . ASP A 1 105 ? 4.208 0.961 12.514 1.00 88.88 105 ASP A N 1
ATOM 830 C CA . ASP A 1 105 ? 3.074 0.508 11.705 1.00 88.88 105 ASP A CA 1
ATOM 831 C C . ASP A 1 105 ? 3.438 -0.704 10.831 1.00 88.88 105 ASP A C 1
ATOM 833 O O . ASP A 1 105 ? 2.544 -1.437 10.409 1.00 88.88 105 ASP A O 1
ATOM 837 N N . PHE A 1 106 ? 4.732 -0.917 10.537 1.00 91.38 106 PHE A N 1
ATOM 838 C CA . PHE A 1 106 ? 5.239 -1.968 9.639 1.00 91.38 106 PHE A CA 1
ATOM 839 C C . PHE A 1 106 ? 4.372 -2.131 8.377 1.00 91.38 106 PHE A C 1
ATOM 841 O O . PHE A 1 106 ? 3.911 -3.223 8.040 1.00 91.38 106 PHE A O 1
ATOM 848 N N . SER A 1 107 ? 4.120 -1.018 7.682 1.00 94.38 107 SER A N 1
ATOM 849 C CA . SER A 1 107 ? 3.350 -1.009 6.434 1.00 94.38 107 SER A CA 1
ATOM 850 C C . SER A 1 107 ? 4.173 -1.626 5.307 1.00 94.38 107 SER A C 1
ATOM 852 O O . SER A 1 107 ? 5.029 -0.966 4.713 1.00 94.38 107 SER A O 1
ATOM 854 N N . CYS A 1 108 ? 3.943 -2.914 5.066 1.00 95.94 108 CYS A N 1
ATOM 855 C CA . CYS A 1 108 ? 4.666 -3.719 4.095 1.00 95.94 108 CYS A CA 1
ATOM 856 C C . CYS A 1 108 ? 4.176 -3.431 2.681 1.00 95.94 108 CYS A C 1
ATOM 858 O O . CYS A 1 108 ? 2.972 -3.329 2.451 1.00 95.94 108 CYS A O 1
ATOM 860 N N . VAL A 1 109 ? 5.103 -3.362 1.729 1.00 96.31 109 VAL A N 1
ATOM 861 C CA . VAL A 1 109 ? 4.797 -3.338 0.300 1.00 96.31 109 VAL A CA 1
ATOM 862 C C . VAL A 1 109 ? 4.287 -4.714 -0.117 1.00 96.31 109 VAL A C 1
ATOM 864 O O . VAL A 1 109 ? 4.971 -5.716 0.063 1.00 96.31 109 VAL A O 1
ATOM 867 N N . LEU A 1 110 ? 3.072 -4.748 -0.654 1.00 95.56 110 LEU A N 1
ATOM 868 C CA . LEU A 1 110 ? 2.417 -5.945 -1.180 1.00 95.56 110 LEU A CA 1
ATOM 869 C C . LEU A 1 110 ? 2.398 -5.957 -2.712 1.00 95.56 110 LEU A C 1
ATOM 871 O O . LEU A 1 110 ? 2.317 -7.013 -3.327 1.00 95.56 110 LEU A O 1
ATOM 875 N N . HIS A 1 111 ? 2.461 -4.779 -3.330 1.00 95.44 111 HIS A N 1
ATOM 876 C CA . HIS A 1 111 ? 2.543 -4.627 -4.775 1.00 95.44 111 HIS A CA 1
ATOM 877 C C . HIS A 1 111 ? 3.074 -3.253 -5.147 1.00 95.44 111 HIS A C 1
ATOM 879 O O . HIS A 1 111 ? 2.893 -2.271 -4.424 1.00 95.44 111 HIS A O 1
ATOM 885 N N . VAL A 1 112 ? 3.692 -3.188 -6.317 1.00 95.50 112 VAL A N 1
ATOM 886 C CA . VAL A 1 112 ? 4.226 -1.976 -6.912 1.00 95.50 112 VAL A CA 1
ATOM 887 C C . VAL A 1 112 ? 3.742 -1.862 -8.346 1.00 95.50 112 VAL A C 1
ATOM 889 O O . VAL A 1 112 ? 3.806 -2.807 -9.130 1.00 95.50 112 VAL A O 1
ATOM 892 N N . ARG A 1 113 ? 3.297 -0.665 -8.714 1.00 94.12 113 ARG A N 1
ATOM 893 C CA . ARG A 1 113 ? 2.954 -0.314 -10.095 1.00 94.12 113 ARG A CA 1
ATOM 894 C C . ARG A 1 113 ? 3.481 1.064 -10.448 1.00 94.12 113 ARG A C 1
ATOM 896 O O . ARG A 1 113 ? 3.719 1.883 -9.564 1.00 94.12 113 ARG A O 1
ATOM 903 N N . LYS A 1 114 ? 3.634 1.318 -11.745 1.00 93.50 114 LYS A N 1
ATOM 904 C CA . LYS A 1 114 ? 4.066 2.606 -12.295 1.00 93.50 114 LYS A CA 1
ATOM 905 C C . LYS A 1 114 ? 2.905 3.221 -13.082 1.00 93.50 114 LYS A C 1
ATOM 907 O O . LYS A 1 114 ? 2.713 2.825 -14.228 1.00 93.50 114 LYS A O 1
ATOM 912 N N . PRO A 1 115 ? 2.096 4.117 -12.477 1.00 92.19 115 PRO A N 1
ATOM 913 C CA . PRO A 1 115 ? 0.982 4.765 -13.182 1.00 92.19 115 PRO A CA 1
ATOM 914 C C . PRO A 1 115 ? 1.441 5.551 -14.419 1.00 92.19 115 PRO A C 1
ATOM 916 O O . PRO A 1 115 ? 0.720 5.679 -15.403 1.00 92.19 115 PRO A O 1
ATOM 919 N N . THR A 1 116 ? 2.661 6.085 -14.361 1.00 90.88 116 THR A N 1
ATOM 920 C CA . THR A 1 116 ? 3.400 6.679 -15.480 1.00 90.88 116 THR A CA 1
ATOM 921 C C . THR A 1 116 ? 4.876 6.310 -15.345 1.00 90.88 116 THR A C 1
ATOM 923 O O . THR A 1 116 ? 5.301 5.883 -14.272 1.00 90.88 116 THR A O 1
ATOM 926 N N . ASP A 1 117 ? 5.687 6.560 -16.374 1.00 86.81 117 ASP A N 1
ATOM 927 C CA . ASP A 1 117 ? 7.139 6.303 -16.329 1.00 86.81 117 ASP A CA 1
ATOM 928 C C . ASP A 1 117 ? 7.865 7.070 -15.210 1.00 86.81 117 ASP A C 1
ATOM 930 O O . ASP A 1 117 ? 8.914 6.650 -14.726 1.00 86.81 117 ASP A O 1
ATOM 934 N N . GLU A 1 118 ? 7.287 8.186 -14.764 1.00 90.38 118 GLU A N 1
ATOM 935 C CA . GLU A 1 118 ? 7.852 9.042 -13.722 1.00 90.38 118 GLU A CA 1
ATOM 936 C C . GLU A 1 118 ? 7.205 8.874 -12.347 1.00 90.38 118 GLU A C 1
ATOM 938 O O . GLU A 1 118 ? 7.564 9.601 -11.420 1.00 90.38 118 GLU A O 1
ATOM 943 N N . SER A 1 119 ? 6.228 7.983 -12.197 1.00 93.88 119 SER A N 1
ATOM 944 C CA . SER A 1 119 ? 5.517 7.814 -10.934 1.00 93.88 119 SER A CA 1
ATOM 945 C C . SER A 1 119 ? 5.453 6.366 -10.493 1.00 93.88 119 SER A C 1
ATOM 947 O O . SER A 1 119 ? 5.573 5.431 -11.281 1.00 93.88 119 SER A O 1
ATOM 949 N N . ILE A 1 120 ? 5.261 6.182 -9.195 1.00 95.56 120 ILE A N 1
ATOM 950 C CA . ILE A 1 120 ? 5.165 4.867 -8.578 1.00 95.56 120 ILE A CA 1
ATOM 951 C C . ILE A 1 120 ? 4.009 4.850 -7.589 1.00 95.56 120 ILE A C 1
ATOM 953 O O . ILE A 1 120 ? 3.732 5.845 -6.919 1.00 95.56 120 ILE A O 1
ATOM 957 N N . CYS A 1 121 ? 3.328 3.720 -7.491 1.00 96.62 121 CYS A N 1
ATOM 958 C CA . CYS A 1 121 ? 2.298 3.479 -6.499 1.00 96.62 121 CYS A CA 1
ATOM 959 C C . CYS A 1 121 ? 2.623 2.189 -5.748 1.00 96.62 121 CYS A C 1
ATOM 961 O O . CYS A 1 121 ? 2.810 1.137 -6.366 1.00 96.62 121 CYS A O 1
ATOM 963 N N . PHE A 1 122 ? 2.706 2.294 -4.422 1.00 97.25 122 PHE A N 1
ATOM 964 C CA . PHE A 1 122 ? 2.927 1.163 -3.528 1.00 97.25 122 PHE A CA 1
ATOM 965 C C . PHE A 1 122 ? 1.603 0.751 -2.891 1.00 97.25 122 PHE A C 1
ATOM 967 O O . PHE A 1 122 ? 1.005 1.532 -2.151 1.00 97.25 122 PHE A O 1
ATOM 974 N N . THR A 1 123 ? 1.164 -0.479 -3.119 1.00 97.19 123 THR A N 1
ATOM 975 C CA . THR A 1 123 ? 0.084 -1.067 -2.329 1.00 97.19 123 THR A CA 1
ATOM 976 C C . THR A 1 123 ? 0.679 -1.573 -1.022 1.00 97.19 123 THR A C 1
ATOM 978 O O . THR A 1 123 ? 1.605 -2.384 -1.029 1.00 97.19 123 THR A O 1
ATOM 981 N N . LEU A 1 124 ? 0.177 -1.062 0.096 1.00 97.00 124 LEU A N 1
ATOM 982 C CA . LEU A 1 124 ? 0.691 -1.300 1.435 1.00 97.00 124 LEU A CA 1
ATOM 983 C C . LEU A 1 124 ? -0.325 -2.046 2.294 1.00 97.00 124 LEU A C 1
ATOM 985 O O . LEU A 1 124 ? -1.524 -1.770 2.231 1.00 97.00 124 LEU A O 1
ATOM 989 N N . ILE A 1 125 ? 0.173 -2.911 3.172 1.00 95.44 125 ILE A N 1
ATOM 990 C CA . ILE A 1 125 ? -0.608 -3.535 4.237 1.00 95.44 125 ILE A CA 1
ATOM 991 C C . ILE A 1 125 ? 0.163 -3.486 5.568 1.00 95.44 125 ILE A C 1
ATOM 993 O O . ILE A 1 125 ? 1.314 -3.923 5.624 1.00 95.44 125 ILE A O 1
ATOM 997 N N . PRO A 1 126 ? -0.423 -2.958 6.657 1.00 94.44 126 PRO A N 1
ATOM 998 C CA . PRO A 1 126 ? 0.186 -3.034 7.983 1.00 94.44 126 PRO A CA 1
ATOM 999 C C . PRO A 1 126 ? 0.098 -4.460 8.532 1.00 94.44 126 PRO A C 1
ATOM 1001 O O . PRO A 1 126 ? -0.996 -4.993 8.724 1.00 94.44 126 PRO A O 1
ATOM 1004 N N . ILE A 1 127 ? 1.246 -5.079 8.810 1.00 91.94 127 ILE A N 1
ATOM 1005 C CA . ILE A 1 127 ? 1.310 -6.502 9.193 1.00 91.94 127 ILE A CA 1
ATOM 1006 C C . ILE A 1 127 ? 1.230 -6.739 10.705 1.00 91.94 127 ILE A C 1
ATOM 1008 O O . ILE A 1 127 ? 1.029 -7.868 11.144 1.00 91.94 127 ILE A O 1
ATOM 1012 N N . THR A 1 128 ? 1.357 -5.684 11.515 1.00 89.62 128 THR A N 1
ATOM 1013 C CA . THR A 1 128 ? 1.138 -5.768 12.970 1.00 89.62 128 THR A CA 1
ATOM 1014 C C . THR A 1 128 ? -0.339 -5.869 13.330 1.00 89.62 128 THR A C 1
ATOM 1016 O O . THR A 1 128 ? -0.670 -6.278 14.439 1.00 89.62 128 THR A O 1
ATOM 1019 N N . TYR A 1 129 ? -1.227 -5.487 12.406 1.00 86.44 129 TYR A N 1
ATOM 1020 C CA . TYR A 1 129 ? -2.672 -5.403 12.612 1.00 86.44 129 TYR A CA 1
ATOM 1021 C C . TYR A 1 129 ? -3.086 -4.588 13.856 1.00 86.44 129 TYR A C 1
ATOM 1023 O O . TYR A 1 129 ? -4.143 -4.813 14.447 1.00 86.44 129 TYR A O 1
ATOM 1031 N N . ASN A 1 130 ? -2.265 -3.606 14.233 1.00 86.56 130 ASN A N 1
ATOM 1032 C CA . ASN A 1 130 ? -2.584 -2.617 15.259 1.00 86.56 130 ASN A CA 1
ATOM 1033 C C . ASN A 1 130 ? -3.511 -1.530 14.705 1.00 86.56 130 ASN A C 1
ATOM 1035 O O . ASN A 1 130 ? -3.671 -1.388 13.498 1.00 86.56 130 ASN A O 1
ATOM 1039 N N . LYS A 1 131 ? -4.115 -0.714 15.576 1.00 88.56 131 LYS A N 1
ATOM 1040 C CA . LYS A 1 131 ? -4.897 0.442 15.113 1.00 88.56 131 LYS A CA 1
ATOM 1041 C C . LYS A 1 131 ? -4.001 1.410 14.334 1.00 88.56 131 LYS A C 1
ATOM 1043 O O . LYS A 1 131 ? -3.005 1.871 14.877 1.00 88.56 131 LYS A O 1
ATOM 1048 N N . ILE A 1 132 ? -4.415 1.783 13.127 1.00 88.69 132 ILE A N 1
ATOM 1049 C CA . ILE A 1 132 ? -3.707 2.757 12.290 1.00 88.69 132 ILE A CA 1
ATOM 1050 C C . ILE A 1 132 ? -4.345 4.128 12.447 1.00 88.69 132 ILE A C 1
ATOM 1052 O O . ILE A 1 132 ? -5.561 4.277 12.307 1.00 88.69 132 ILE A O 1
ATOM 1056 N N . SER A 1 133 ? -3.528 5.141 12.723 1.00 89.62 133 SER A N 1
ATOM 1057 C CA . SER A 1 133 ? -3.984 6.528 12.809 1.00 89.62 133 SER A CA 1
ATOM 1058 C C . SER A 1 133 ? -4.102 7.131 11.414 1.00 89.62 133 SER A C 1
ATOM 1060 O O . SER A 1 133 ? -3.110 7.377 10.737 1.00 89.62 133 SER A O 1
ATOM 1062 N N . VAL A 1 134 ? -5.338 7.384 10.991 1.00 84.88 134 VAL A N 1
ATOM 1063 C CA . VAL A 1 134 ? -5.660 7.939 9.665 1.00 84.88 134 VAL A CA 1
ATOM 1064 C C . VAL A 1 134 ? -5.976 9.435 9.716 1.00 84.88 134 VAL A C 1
ATOM 1066 O O . VAL A 1 134 ? -6.170 10.067 8.684 1.00 84.88 134 VAL A O 1
ATOM 1069 N N . SER A 1 135 ? -6.033 10.016 10.915 1.00 84.75 135 SER A N 1
ATOM 1070 C CA . SER A 1 135 ? -6.007 11.458 11.169 1.00 84.75 135 SER A CA 1
ATOM 1071 C C . SER A 1 135 ? -5.601 11.718 12.628 1.00 84.75 135 SER A C 1
ATOM 1073 O O . SER A 1 135 ? -5.411 10.781 13.403 1.00 84.75 135 SER A O 1
ATOM 1075 N N . LYS A 1 136 ? -5.523 12.991 13.045 1.00 79.69 136 LYS A N 1
ATOM 1076 C CA . LYS A 1 136 ? -5.256 13.360 14.452 1.00 79.69 136 LYS A CA 1
ATOM 1077 C C . LYS A 1 136 ? -6.293 12.825 15.448 1.00 79.69 136 LYS A C 1
ATOM 1079 O O . LYS A 1 136 ? -5.980 12.688 16.624 1.00 79.69 136 LYS A O 1
ATOM 1084 N N . THR A 1 137 ? -7.525 12.586 15.006 1.00 82.44 137 THR A N 1
ATOM 1085 C CA . THR A 1 137 ? -8.658 12.226 15.878 1.00 82.44 137 THR A CA 1
ATOM 1086 C C . THR A 1 137 ? -9.275 10.876 15.531 1.00 82.44 137 THR A C 1
ATOM 1088 O O . THR A 1 137 ? -10.194 10.431 16.216 1.00 82.44 137 THR A O 1
ATOM 1091 N N . ARG A 1 138 ? -8.793 10.217 14.472 1.00 85.38 138 ARG A N 1
ATOM 1092 C CA . ARG A 1 138 ? -9.373 8.981 13.953 1.00 85.38 138 ARG A CA 1
ATOM 1093 C C . ARG A 1 138 ? -8.300 7.919 13.782 1.00 85.38 138 ARG A C 1
ATOM 1095 O O . ARG A 1 138 ? -7.341 8.101 13.033 1.00 85.38 138 ARG A O 1
ATOM 1102 N N . SER A 1 139 ? -8.543 6.770 14.399 1.00 88.19 139 SER A N 1
ATOM 1103 C CA . SER A 1 139 ? -7.785 5.549 14.149 1.00 88.19 139 SER A CA 1
ATOM 1104 C C . SER A 1 139 ? -8.730 4.441 13.702 1.00 88.19 139 SER A C 1
ATOM 1106 O O . SER A 1 139 ? -9.866 4.355 14.172 1.00 88.19 139 SER A O 1
ATOM 1108 N N . ILE A 1 140 ? -8.259 3.588 12.801 1.00 87.88 140 ILE A N 1
ATOM 1109 C CA . ILE A 1 140 ? -8.998 2.440 12.280 1.00 87.88 140 ILE A CA 1
ATOM 1110 C C . ILE A 1 140 ? -8.384 1.178 12.874 1.00 87.88 140 ILE A C 1
ATOM 1112 O O . ILE A 1 140 ? -7.180 0.957 12.775 1.00 87.88 140 ILE A O 1
ATOM 1116 N N . GLY A 1 141 ? -9.214 0.362 13.523 1.00 88.25 141 GLY A N 1
ATOM 1117 C CA . GLY A 1 141 ? -8.814 -0.980 13.932 1.00 88.25 141 GLY A CA 1
ATOM 1118 C C . GLY A 1 141 ? -8.784 -1.904 12.723 1.00 88.25 141 GLY A C 1
ATOM 1119 O O . GLY A 1 141 ? -9.750 -1.946 11.965 1.00 88.25 141 GLY A O 1
ATOM 1120 N N . ILE A 1 142 ? -7.690 -2.639 12.568 1.00 91.19 142 ILE A N 1
ATOM 1121 C CA . ILE A 1 142 ? -7.514 -3.619 11.499 1.00 91.19 142 ILE A CA 1
ATOM 1122 C C . ILE A 1 142 ? -7.341 -5.013 12.089 1.00 91.19 142 ILE A C 1
ATOM 1124 O O . ILE A 1 142 ? -7.025 -5.187 13.265 1.00 91.19 142 ILE A O 1
ATOM 1128 N N . ASN A 1 143 ? -7.601 -6.024 11.274 1.00 92.19 143 ASN A N 1
ATOM 1129 C CA . ASN A 1 143 ? -7.441 -7.421 11.643 1.00 92.19 143 ASN A CA 1
ATOM 1130 C C . ASN A 1 143 ? -6.851 -8.190 10.463 1.00 92.19 143 ASN A C 1
ATOM 1132 O O . ASN A 1 143 ? -7.154 -7.846 9.320 1.00 92.19 143 ASN A O 1
ATOM 1136 N N . PRO A 1 144 ? -6.100 -9.273 10.714 1.00 91.75 144 PRO A N 1
ATOM 1137 C CA . PRO A 1 144 ? -5.674 -10.151 9.638 1.00 91.75 144 PRO A CA 1
ATOM 1138 C C . PRO A 1 144 ? -6.893 -10.697 8.880 1.00 91.75 144 PRO A C 1
ATOM 1140 O O . PRO A 1 144 ? -7.870 -11.132 9.510 1.00 91.75 144 PRO A O 1
ATOM 1143 N N . PRO A 1 145 ? -6.875 -10.680 7.536 1.00 90.88 145 PRO A N 1
ATOM 1144 C CA . PRO A 1 145 ? -7.927 -11.303 6.753 1.00 90.88 145 PRO A CA 1
ATOM 1145 C C . PRO A 1 145 ? -7.911 -12.815 6.987 1.00 90.88 145 PRO A C 1
ATOM 1147 O O . PRO A 1 145 ? -6.860 -13.449 7.015 1.00 90.88 145 PRO A O 1
ATOM 1150 N N . LYS A 1 146 ? -9.095 -13.416 7.140 1.00 88.56 146 LYS A N 1
ATOM 1151 C CA . LYS A 1 146 ? -9.218 -14.878 7.295 1.00 88.56 146 LYS A CA 1
ATOM 1152 C C . LYS A 1 146 ? -9.044 -15.628 5.976 1.00 88.56 146 LYS A C 1
ATOM 1154 O O . LYS A 1 146 ? -8.649 -16.786 5.972 1.00 88.56 146 LYS A O 1
ATOM 1159 N N . THR A 1 147 ? -9.410 -14.977 4.879 1.00 90.62 147 THR A N 1
ATOM 1160 C CA . THR A 1 147 ? -9.409 -15.521 3.522 1.00 90.62 147 THR A CA 1
ATOM 1161 C C . T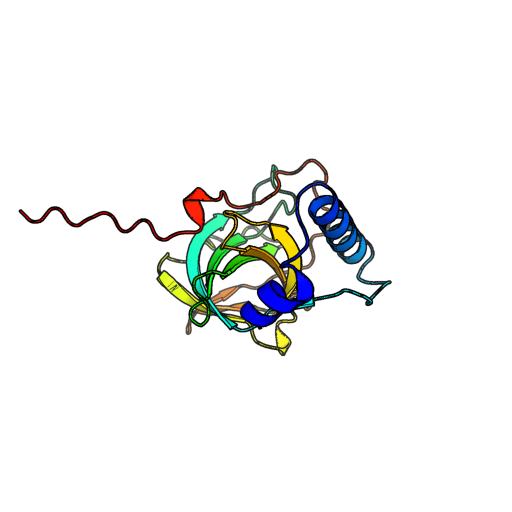HR A 1 147 ? -9.128 -14.388 2.547 1.00 90.62 147 THR A C 1
ATOM 1163 O O . THR A 1 147 ? -9.594 -13.266 2.769 1.00 90.62 147 THR A O 1
ATOM 1166 N N . LEU A 1 148 ? -8.441 -14.697 1.453 1.00 93.00 148 LEU A N 1
ATOM 1167 C CA . LEU A 1 148 ? -8.240 -13.791 0.325 1.00 93.00 148 LEU A CA 1
ATOM 1168 C C . LEU A 1 148 ? -9.056 -14.281 -0.873 1.00 93.00 148 LEU A C 1
ATOM 1170 O O . LEU A 1 148 ? -9.229 -15.487 -1.053 1.00 93.00 148 LEU A O 1
ATOM 1174 N N . ASN A 1 149 ? -9.552 -13.351 -1.681 1.00 94.69 149 ASN A N 1
ATOM 1175 C CA . ASN A 1 149 ? -10.139 -13.654 -2.979 1.00 94.69 149 ASN A CA 1
ATOM 1176 C C . ASN A 1 149 ? -9.038 -13.570 -4.043 1.00 94.69 149 ASN A C 1
ATOM 1178 O O . ASN A 1 149 ? -8.733 -12.480 -4.512 1.00 94.69 149 ASN A O 1
ATOM 1182 N N . ILE A 1 150 ? -8.412 -14.696 -4.386 1.00 90.75 150 ILE A N 1
ATOM 1183 C CA . ILE A 1 150 ? -7.258 -14.720 -5.306 1.00 90.75 150 ILE A CA 1
ATOM 1184 C C . ILE A 1 150 ? -7.624 -14.218 -6.711 1.00 90.75 150 ILE A C 1
ATOM 1186 O O . ILE A 1 150 ? -6.792 -13.606 -7.370 1.00 90.75 150 ILE A O 1
ATOM 1190 N N . ASP A 1 151 ? -8.883 -14.385 -7.117 1.00 89.69 151 ASP A N 1
ATOM 1191 C CA . ASP A 1 151 ? -9.418 -13.866 -8.383 1.00 89.69 151 ASP A CA 1
ATOM 1192 C C . ASP A 1 151 ? -9.907 -12.408 -8.269 1.00 89.69 151 ASP A C 1
ATOM 1194 O O . ASP A 1 151 ? -10.575 -11.881 -9.161 1.00 89.69 151 ASP A O 1
ATOM 1198 N N . GLY A 1 152 ? -9.648 -11.763 -7.130 1.00 88.25 152 GLY A N 1
ATOM 1199 C CA . GLY A 1 152 ? -10.087 -10.410 -6.838 1.00 88.25 152 GLY A CA 1
ATOM 1200 C C . GLY A 1 152 ? -9.352 -9.355 -7.658 1.00 88.25 152 GLY A C 1
ATOM 1201 O O . GLY A 1 152 ? -8.205 -9.525 -8.066 1.00 88.25 152 GLY A O 1
ATOM 1202 N N . THR A 1 153 ? -10.019 -8.222 -7.865 1.00 84.12 153 THR A N 1
ATOM 1203 C CA . THR A 1 153 ? -9.478 -7.095 -8.621 1.00 84.12 153 THR A CA 1
ATOM 1204 C C . THR A 1 153 ? -8.168 -6.598 -8.017 1.00 84.12 153 THR A C 1
ATOM 1206 O O . THR A 1 153 ? -8.057 -6.387 -6.804 1.00 84.12 153 THR A O 1
ATOM 1209 N N . TRP A 1 154 ? -7.203 -6.355 -8.900 1.00 76.94 154 TRP A N 1
ATOM 1210 C CA . TRP A 1 154 ? -5.899 -5.798 -8.584 1.00 76.94 154 TRP A CA 1
ATOM 1211 C C . TRP A 1 154 ? -5.422 -4.897 -9.739 1.00 76.94 154 TRP A C 1
ATOM 1213 O O . TRP A 1 154 ? -5.502 -5.332 -10.890 1.00 76.94 154 TRP A O 1
ATOM 1223 N N . PRO A 1 155 ? -4.930 -3.665 -9.501 1.00 83.88 155 PRO A N 1
ATOM 1224 C CA . PRO A 1 155 ? -4.856 -2.957 -8.219 1.00 83.88 155 PRO A CA 1
ATOM 1225 C C . PRO A 1 155 ? -6.238 -2.572 -7.661 1.00 83.88 155 PRO A C 1
ATOM 1227 O O . PRO A 1 155 ? -7.249 -2.620 -8.360 1.00 83.88 155 PRO A O 1
ATOM 1230 N N . LEU A 1 156 ? -6.283 -2.197 -6.378 1.00 88.62 156 LEU A N 1
ATOM 1231 C CA . LEU A 1 156 ? -7.539 -1.924 -5.662 1.00 88.62 156 LEU A CA 1
ATOM 1232 C C . LEU A 1 156 ? -8.116 -0.534 -5.961 1.00 88.62 156 LEU A C 1
ATOM 1234 O O . LEU A 1 156 ? -9.327 -0.331 -5.831 1.00 88.62 156 LEU A O 1
ATOM 1238 N N . ILE A 1 157 ? -7.274 0.429 -6.334 1.00 90.94 157 ILE A N 1
ATOM 1239 C CA . ILE A 1 157 ? -7.678 1.784 -6.711 1.00 90.94 157 ILE A CA 1
ATOM 1240 C C . ILE A 1 157 ? -7.187 2.054 -8.136 1.00 90.94 157 ILE A C 1
ATOM 1242 O O . ILE A 1 157 ? -6.112 1.615 -8.544 1.00 90.94 157 ILE A O 1
ATOM 1246 N N . LYS A 1 158 ? -7.999 2.753 -8.933 1.00 90.88 158 LYS A N 1
ATOM 1247 C CA . LYS A 1 158 ? -7.636 3.085 -10.313 1.00 90.88 158 LYS A CA 1
ATOM 1248 C C . LYS A 1 158 ? -6.628 4.226 -10.343 1.00 90.88 158 LYS A C 1
ATOM 1250 O O . LYS A 1 158 ? -6.590 5.073 -9.459 1.00 90.88 158 LYS A O 1
ATOM 1255 N N . ASP A 1 159 ? -5.846 4.291 -11.411 1.00 91.25 159 ASP A N 1
ATOM 1256 C CA . ASP A 1 159 ? -4.819 5.320 -11.612 1.00 91.25 159 ASP A CA 1
ATOM 1257 C C . ASP A 1 159 ? -5.407 6.736 -11.647 1.00 91.25 159 ASP A C 1
ATOM 1259 O O . ASP A 1 159 ? -4.772 7.672 -11.159 1.00 91.25 159 ASP A O 1
ATOM 1263 N N . SER A 1 160 ? -6.636 6.879 -12.159 1.00 89.44 160 SER A N 1
ATOM 1264 C CA . SER A 1 160 ? -7.400 8.134 -12.139 1.00 89.44 160 SER A CA 1
ATOM 1265 C C . SER A 1 160 ? -7.600 8.675 -10.725 1.00 89.44 160 SER A C 1
ATOM 1267 O O . SER A 1 160 ? -7.539 9.881 -10.517 1.00 89.44 160 SER A O 1
ATOM 1269 N N . ASP A 1 161 ? -7.750 7.780 -9.750 1.00 90.38 161 ASP A N 1
ATOM 1270 C CA . ASP A 1 161 ? -8.129 8.105 -8.375 1.00 90.38 161 ASP A CA 1
ATOM 1271 C C . ASP A 1 161 ? -6.890 8.281 -7.469 1.00 90.38 161 ASP A C 1
ATOM 1273 O O . ASP A 1 161 ? -6.992 8.407 -6.246 1.00 90.38 161 ASP A O 1
ATOM 1277 N N . LEU A 1 162 ? -5.680 8.256 -8.046 1.00 89.56 162 LEU A N 1
ATOM 1278 C CA . LEU A 1 162 ? -4.439 8.524 -7.315 1.00 89.56 162 LEU A CA 1
ATOM 1279 C C . LEU A 1 162 ? -4.164 10.017 -7.152 1.00 89.56 162 LEU A C 1
ATOM 1281 O O . LEU A 1 162 ? -3.506 10.413 -6.187 1.00 89.56 162 LEU A O 1
ATOM 1285 N N . LYS A 1 163 ? -4.642 10.847 -8.081 1.00 84.56 163 LYS A N 1
ATOM 1286 C CA . LYS A 1 163 ? -4.446 12.298 -8.059 1.00 84.56 163 LYS A CA 1
ATOM 1287 C C . LYS A 1 163 ? -5.677 12.977 -7.473 1.00 84.56 163 LYS A C 1
ATOM 1289 O O . LYS A 1 163 ? -6.795 12.523 -7.672 1.00 84.56 163 LYS A O 1
ATOM 1294 N N . LEU A 1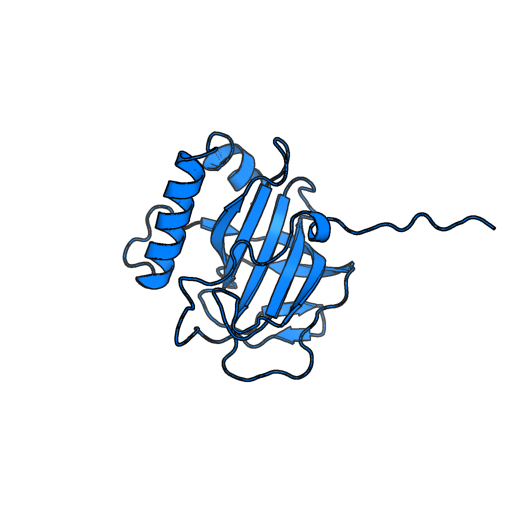 164 ? -5.463 14.085 -6.767 1.00 72.25 164 LEU A N 1
ATOM 1295 C CA . LEU A 1 164 ? -6.564 14.970 -6.400 1.00 72.25 164 LEU A CA 1
ATOM 1296 C C . LEU A 1 164 ? -7.120 15.586 -7.685 1.00 72.25 164 LEU A C 1
ATOM 1298 O O . LEU A 1 164 ? -6.387 16.283 -8.392 1.00 72.25 164 LEU A O 1
ATOM 1302 N N . GLU A 1 165 ? -8.393 15.343 -7.985 1.00 57.81 165 GLU A N 1
ATOM 1303 C CA . GLU A 1 165 ? -9.111 16.159 -8.958 1.00 57.81 165 GLU A CA 1
ATOM 1304 C C . GLU A 1 165 ? -9.236 17.567 -8.370 1.00 57.81 165 GLU A C 1
ATOM 1306 O O . GLU A 1 165 ? -10.039 17.834 -7.478 1.00 57.81 165 GLU A O 1
ATOM 1311 N N . ILE A 1 166 ? -8.378 18.477 -8.825 1.00 51.03 166 ILE A N 1
ATOM 1312 C CA . ILE A 1 166 ? -8.598 19.902 -8.615 1.00 51.03 166 ILE A CA 1
ATOM 1313 C C . ILE A 1 166 ? -9.601 20.295 -9.694 1.00 51.03 166 ILE A C 1
ATOM 1315 O O . ILE A 1 166 ? -9.205 20.565 -10.828 1.00 51.03 166 ILE A O 1
ATOM 1319 N N . GLU A 1 167 ? -10.896 20.285 -9.376 1.00 42.94 167 GLU A N 1
ATOM 1320 C CA . GLU A 1 167 ? -11.853 20.980 -10.233 1.00 42.94 167 GLU A CA 1
ATOM 1321 C C . GLU A 1 167 ? -11.386 22.441 -10.342 1.00 42.94 167 GLU A C 1
ATOM 1323 O O . GLU A 1 167 ? -11.222 23.108 -9.311 1.00 42.94 167 GLU A O 1
ATOM 1328 N N . PRO A 1 168 ? -11.119 22.967 -11.551 1.00 40.78 168 PRO A N 1
ATOM 1329 C CA . PRO A 1 168 ? -10.844 24.382 -11.692 1.00 40.78 168 PRO A CA 1
ATOM 1330 C C . PRO A 1 168 ? -12.093 25.128 -11.225 1.00 40.78 168 PRO A C 1
ATOM 1332 O O . PRO A 1 168 ? -13.163 24.994 -11.822 1.00 40.78 168 PRO A O 1
ATOM 1335 N N . GLN A 1 169 ? -11.963 25.904 -10.144 1.00 39.84 169 GLN A N 1
ATOM 1336 C CA . GLN A 1 169 ? -12.995 26.856 -9.754 1.00 39.84 169 GLN A CA 1
ATOM 1337 C C . GLN A 1 169 ? -13.305 27.711 -10.981 1.00 39.84 169 GLN A C 1
ATOM 1339 O O . GLN A 1 169 ? -12.451 28.463 -11.453 1.00 39.84 169 GLN A O 1
ATOM 1344 N N . LYS A 1 170 ? -14.522 27.575 -11.519 1.00 40.59 170 LYS A N 1
ATOM 1345 C CA . LYS A 1 170 ? -15.068 28.548 -12.460 1.00 40.59 170 LYS A CA 1
ATOM 1346 C C . LYS A 1 170 ? -15.061 29.891 -11.740 1.00 40.59 170 LYS A C 1
ATOM 1348 O O . LYS A 1 170 ? -15.872 30.116 -10.847 1.00 40.59 170 LYS A O 1
ATOM 1353 N N . THR A 1 171 ? -14.131 30.758 -12.112 1.00 42.03 171 THR A N 1
ATOM 1354 C CA . THR A 1 171 ? -14.234 32.186 -11.846 1.00 42.03 171 THR A CA 1
ATOM 1355 C C . THR A 1 171 ? -15.483 32.685 -12.564 1.00 42.03 171 THR A C 1
ATOM 1357 O O . THR A 1 171 ? -15.512 32.757 -13.793 1.00 42.03 171 THR A O 1
ATOM 1360 N N . SER A 1 172 ? -16.545 32.913 -11.788 1.00 47.97 172 SER A N 1
ATOM 1361 C CA . SER A 1 172 ? -17.687 33.740 -12.189 1.00 47.97 172 SER A CA 1
ATOM 1362 C C . SER A 1 172 ? -17.301 35.209 -12.241 1.00 47.97 172 SER A C 1
ATOM 1364 O O . SER A 1 172 ? -16.456 35.622 -11.415 1.00 47.97 172 SER A O 1
#